Protein AF-A0A444ZCZ7-F1 (afdb_monomer)

Structure (mmCIF, N/CA/C/O backbone):
data_AF-A0A444ZCZ7-F1
#
_entry.id   AF-A0A444ZCZ7-F1
#
loop_
_atom_site.group_PDB
_atom_site.id
_atom_site.type_symbol
_atom_site.label_atom_id
_atom_site.label_alt_id
_atom_site.label_comp_id
_atom_site.label_asym_id
_atom_site.label_entity_id
_atom_site.label_seq_id
_atom_site.pdbx_PDB_ins_code
_atom_site.Cartn_x
_atom_site.Cartn_y
_atom_site.Cartn_z
_atom_site.occupancy
_atom_site.B_iso_or_equiv
_atom_site.auth_seq_id
_atom_site.auth_comp_id
_atom_site.auth_asym_id
_atom_site.auth_atom_id
_atom_site.pdbx_PDB_model_num
ATOM 1 N N . MET A 1 1 ? 20.542 -3.709 -31.399 1.00 54.84 1 MET A N 1
ATOM 2 C CA . MET A 1 1 ? 19.562 -4.597 -30.730 1.00 54.84 1 MET A CA 1
ATOM 3 C C . MET A 1 1 ? 18.103 -4.169 -31.001 1.00 54.84 1 MET A C 1
ATOM 5 O O . MET A 1 1 ? 17.276 -4.233 -30.108 1.00 54.84 1 MET A O 1
ATOM 9 N N . MET A 1 2 ? 17.761 -3.739 -32.231 1.00 45.50 2 MET A N 1
ATOM 10 C CA . MET A 1 2 ? 16.364 -3.578 -32.701 1.00 45.50 2 MET A CA 1
ATOM 11 C C . MET A 1 2 ? 15.995 -4.599 -33.797 1.00 45.50 2 MET A C 1
ATOM 13 O O . MET A 1 2 ? 14.842 -4.685 -34.214 1.00 45.50 2 MET A O 1
ATOM 17 N N . HIS A 1 3 ? 16.963 -5.385 -34.281 1.00 48.59 3 HIS A N 1
ATOM 18 C CA . HIS A 1 3 ? 16.742 -6.350 -35.361 1.00 48.59 3 HIS A CA 1
ATOM 19 C C . HIS A 1 3 ? 16.141 -7.681 -34.876 1.00 48.59 3 HIS A C 1
ATOM 21 O O . HIS A 1 3 ? 15.489 -8.344 -35.672 1.00 48.59 3 HIS A O 1
ATOM 27 N N . ASP A 1 4 ? 16.240 -8.009 -33.582 1.00 52.56 4 ASP A N 1
ATOM 28 C CA . ASP A 1 4 ? 15.697 -9.258 -33.009 1.00 52.56 4 ASP A CA 1
ATOM 29 C C . ASP A 1 4 ? 14.175 -9.251 -32.781 1.00 52.56 4 ASP A C 1
ATOM 31 O O . ASP A 1 4 ? 13.601 -10.236 -32.327 1.00 52.56 4 ASP A O 1
ATOM 35 N N . VAL A 1 5 ? 13.481 -8.162 -33.122 1.00 54.59 5 VAL A N 1
ATOM 36 C CA . VAL A 1 5 ? 12.012 -8.053 -33.017 1.00 54.59 5 VAL A CA 1
ATOM 37 C C . VAL A 1 5 ? 11.376 -8.131 -34.413 1.00 54.59 5 VAL A C 1
ATOM 39 O O . VAL A 1 5 ? 10.524 -7.318 -34.769 1.00 54.59 5 VAL A O 1
ATOM 42 N N . ARG A 1 6 ? 11.837 -9.061 -35.262 1.00 55.31 6 ARG A N 1
ATOM 43 C CA . ARG A 1 6 ? 11.385 -9.185 -36.664 1.00 55.31 6 ARG A CA 1
ATOM 44 C C . ARG A 1 6 ? 10.966 -10.602 -37.051 1.00 55.31 6 ARG A C 1
ATOM 46 O O . ARG A 1 6 ? 11.397 -11.123 -38.070 1.00 55.31 6 ARG A O 1
ATOM 53 N N . LEU A 1 7 ? 10.055 -11.198 -36.286 1.00 50.28 7 LEU A N 1
ATOM 54 C CA . LEU A 1 7 ? 9.165 -12.222 -36.835 1.00 50.28 7 LEU A CA 1
ATOM 55 C C . LEU A 1 7 ? 7.721 -11.728 -36.700 1.00 50.28 7 LEU A C 1
ATOM 57 O O . LEU A 1 7 ? 7.116 -11.840 -35.639 1.00 50.28 7 LEU A O 1
ATOM 61 N N . GLY A 1 8 ? 7.193 -11.128 -37.772 1.00 47.69 8 GLY A N 1
ATOM 62 C CA . GLY A 1 8 ? 5.756 -10.861 -37.914 1.00 47.69 8 GLY A CA 1
ATOM 63 C C . GLY A 1 8 ? 5.322 -9.394 -37.921 1.00 47.69 8 GLY A C 1
ATOM 64 O O . GLY A 1 8 ? 4.278 -9.078 -37.355 1.00 47.69 8 GLY A O 1
ATOM 65 N N . LYS A 1 9 ? 6.091 -8.470 -38.519 1.00 53.97 9 LYS A N 1
ATOM 66 C CA . LYS A 1 9 ? 5.743 -7.039 -38.464 1.00 53.97 9 LYS A CA 1
ATOM 67 C C . LYS A 1 9 ? 5.962 -6.254 -39.755 1.00 53.97 9 LYS A C 1
ATOM 69 O O . LYS A 1 9 ? 6.323 -5.083 -39.703 1.00 53.97 9 LYS A O 1
ATOM 74 N N . ASP A 1 10 ? 5.638 -6.844 -40.896 1.00 54.81 10 ASP A N 1
ATOM 75 C CA . ASP A 1 10 ? 5.754 -6.164 -42.196 1.00 54.81 10 ASP A CA 1
ATOM 76 C C . ASP A 1 10 ? 4.690 -5.064 -42.402 1.00 54.81 10 ASP A C 1
ATOM 78 O O . ASP A 1 10 ? 4.707 -4.333 -43.389 1.00 54.81 10 ASP A O 1
ATOM 82 N N . HIS A 1 11 ? 3.774 -4.885 -41.442 1.00 55.44 11 HIS A N 1
ATOM 83 C CA . HIS A 1 11 ? 2.753 -3.836 -41.479 1.00 55.44 11 HIS A CA 1
ATOM 84 C C . HIS A 1 11 ? 3.078 -2.588 -40.645 1.00 55.44 11 HIS A C 1
ATOM 86 O O . HIS A 1 11 ? 2.547 -1.526 -40.956 1.00 55.44 11 HIS A O 1
ATOM 92 N N . LEU A 1 12 ? 3.959 -2.650 -39.631 1.00 54.81 12 LEU A N 1
ATOM 93 C CA . LEU A 1 12 ? 4.304 -1.440 -38.853 1.00 54.81 12 LEU A CA 1
ATOM 94 C C . LEU A 1 12 ? 5.425 -0.600 -39.474 1.00 54.81 12 LEU A C 1
ATOM 96 O O . LEU A 1 12 ? 5.543 0.580 -39.157 1.00 54.81 12 LEU A O 1
ATOM 100 N N . THR A 1 13 ? 6.259 -1.181 -40.333 1.00 52.91 13 THR A N 1
ATOM 101 C CA . THR A 1 13 ? 7.410 -0.497 -40.943 1.00 52.91 13 THR A CA 1
ATOM 102 C C . THR A 1 13 ? 7.048 0.363 -42.154 1.00 52.91 13 THR A C 1
ATOM 104 O O . THR A 1 13 ? 7.875 1.161 -42.577 1.00 52.91 13 THR A O 1
ATOM 107 N N . ASN A 1 14 ? 5.818 0.275 -42.677 1.00 58.44 14 ASN A N 1
ATOM 108 C CA . ASN A 1 14 ? 5.391 1.049 -43.852 1.00 58.44 14 ASN A CA 1
ATOM 109 C C . ASN A 1 14 ? 4.978 2.501 -43.551 1.00 58.44 14 ASN A C 1
ATOM 111 O O . ASN A 1 14 ? 4.850 3.293 -44.481 1.00 58.44 14 ASN A O 1
ATOM 115 N N . TRP A 1 15 ? 4.760 2.881 -42.287 1.00 69.12 15 TRP A N 1
ATOM 116 C CA . TRP A 1 15 ? 4.320 4.247 -41.941 1.00 69.12 15 TRP A CA 1
ATOM 117 C C . TRP A 1 15 ? 5.479 5.215 -41.677 1.00 69.12 15 TRP A C 1
ATOM 119 O O . TRP A 1 15 ? 5.288 6.429 -41.701 1.00 69.12 15 TRP A O 1
ATOM 129 N N . ILE A 1 16 ? 6.688 4.695 -41.456 1.00 73.06 16 ILE A N 1
ATOM 130 C CA . ILE A 1 16 ? 7.888 5.497 -41.205 1.00 73.06 16 ILE A CA 1
ATOM 131 C C . ILE A 1 16 ? 8.842 5.292 -42.374 1.00 73.06 16 ILE A C 1
ATOM 133 O O . ILE A 1 16 ? 9.233 4.169 -42.683 1.00 73.06 16 ILE A O 1
ATOM 137 N N . ARG A 1 17 ? 9.243 6.387 -43.029 1.00 82.88 17 ARG A N 1
ATOM 138 C CA . ARG A 1 17 ? 10.195 6.316 -44.143 1.00 82.88 17 ARG A CA 1
ATOM 139 C C . ARG A 1 17 ? 11.505 5.662 -43.668 1.00 82.88 17 ARG A C 1
ATOM 141 O O . ARG A 1 17 ? 12.031 6.091 -42.639 1.00 82.88 17 ARG A O 1
ATOM 148 N N . PRO A 1 18 ? 12.092 4.714 -44.424 1.00 81.19 18 PRO A N 1
ATOM 149 C CA . PRO A 1 18 ? 13.294 3.985 -44.002 1.00 81.19 18 PRO A CA 1
ATOM 150 C C . PRO A 1 18 ? 14.476 4.875 -43.588 1.00 81.19 18 PRO A C 1
ATOM 152 O O . PRO A 1 18 ? 15.220 4.533 -42.673 1.00 81.19 18 PRO A O 1
ATOM 155 N N . ASN A 1 19 ? 14.630 6.046 -44.216 1.00 83.12 19 ASN A N 1
ATOM 156 C CA . ASN A 1 19 ? 15.685 6.993 -43.854 1.00 83.12 19 ASN A CA 1
ATOM 157 C C . ASN A 1 19 ? 15.489 7.597 -42.451 1.00 83.12 19 ASN A C 1
ATOM 159 O O . ASN A 1 19 ? 16.446 7.693 -41.692 1.00 83.12 19 ASN A O 1
ATOM 163 N N . ILE A 1 20 ? 14.243 7.930 -42.095 1.00 83.56 20 ILE A N 1
ATOM 164 C CA . ILE A 1 20 ? 13.876 8.469 -40.775 1.00 83.56 20 ILE A CA 1
ATOM 165 C C . ILE A 1 20 ? 14.081 7.395 -39.706 1.00 83.56 20 ILE A C 1
ATOM 167 O O . ILE A 1 20 ? 14.611 7.672 -38.635 1.00 83.56 20 ILE A O 1
ATOM 171 N N . LEU A 1 21 ? 13.712 6.147 -40.011 1.00 84.50 21 LEU A N 1
ATOM 172 C CA . LEU A 1 21 ? 13.939 5.026 -39.103 1.00 84.50 21 LEU A CA 1
ATOM 173 C C . LEU A 1 21 ? 15.431 4.852 -38.788 1.00 84.50 21 LEU A C 1
ATOM 175 O O . LEU A 1 21 ? 15.792 4.702 -37.626 1.00 84.50 21 LEU A O 1
ATOM 179 N N . ARG A 1 22 ? 16.298 4.919 -39.804 1.00 85.12 22 ARG A N 1
ATOM 180 C CA . ARG A 1 22 ? 17.752 4.794 -39.633 1.00 85.12 22 ARG A CA 1
ATOM 181 C C . ARG A 1 22 ? 18.340 5.919 -38.777 1.00 85.12 22 ARG A C 1
ATOM 183 O O . ARG A 1 22 ? 19.221 5.668 -37.958 1.00 85.12 22 ARG A O 1
ATOM 190 N N . GLU A 1 23 ? 17.859 7.142 -38.962 1.00 87.88 23 GLU A N 1
ATOM 191 C CA . GLU A 1 23 ? 18.292 8.306 -38.186 1.00 87.88 23 GLU A CA 1
ATOM 192 C C . GLU A 1 23 ? 17.866 8.192 -36.717 1.00 87.88 23 GLU A C 1
ATOM 194 O O . GLU A 1 23 ? 18.691 8.350 -35.818 1.00 87.88 23 GLU A O 1
ATOM 199 N N . LEU A 1 24 ? 16.614 7.791 -36.470 1.00 84.56 24 LEU A N 1
ATOM 200 C CA . LEU A 1 24 ? 16.111 7.492 -35.129 1.00 84.56 24 LEU A CA 1
ATOM 201 C C . LEU A 1 24 ? 16.893 6.350 -34.469 1.00 84.56 24 LEU A C 1
ATOM 203 O O . LEU A 1 24 ? 17.272 6.455 -33.306 1.00 84.56 24 LEU A O 1
ATOM 207 N N . GLU A 1 25 ? 17.180 5.272 -35.202 1.00 82.50 25 GLU A N 1
ATOM 208 C CA . GLU A 1 25 ? 17.984 4.155 -34.699 1.00 82.50 25 GLU A CA 1
ATOM 209 C C . GLU A 1 25 ? 19.404 4.590 -34.308 1.00 82.50 25 GLU A C 1
ATOM 211 O O . GLU A 1 25 ? 19.935 4.074 -33.324 1.00 82.50 25 GLU A O 1
ATOM 216 N N . SER A 1 26 ? 20.024 5.527 -35.038 1.00 86.31 26 SER A N 1
ATOM 217 C CA . SER A 1 26 ? 21.321 6.093 -34.636 1.00 86.31 26 SER A CA 1
ATOM 218 C C . SER A 1 26 ? 21.199 6.985 -33.417 1.00 86.31 26 SER A C 1
ATOM 220 O O . SER A 1 26 ? 21.933 6.798 -32.454 1.00 86.31 26 SER A O 1
ATOM 222 N N . TYR A 1 27 ? 20.214 7.881 -33.406 1.00 85.62 27 TYR A N 1
ATOM 223 C CA . TYR A 1 27 ? 19.959 8.756 -32.271 1.00 85.62 27 TYR A CA 1
ATOM 224 C C . TYR A 1 27 ? 19.750 7.960 -30.976 1.00 85.62 27 TYR A C 1
ATOM 226 O O . TYR A 1 27 ? 20.403 8.231 -29.976 1.00 85.62 27 TYR A O 1
ATOM 234 N N . PHE A 1 28 ? 18.913 6.920 -30.988 1.00 80.00 28 PHE A N 1
ATOM 235 C CA . PHE A 1 28 ? 18.668 6.091 -29.803 1.00 80.00 28 PHE A CA 1
ATOM 236 C C . PHE A 1 28 ? 19.860 5.216 -29.396 1.00 80.00 28 PHE A C 1
ATOM 238 O O . PHE A 1 28 ? 19.970 4.840 -28.228 1.00 80.00 28 PHE A O 1
ATOM 245 N N . ARG A 1 29 ? 20.742 4.869 -30.340 1.00 79.88 29 ARG A N 1
ATOM 246 C CA . ARG A 1 29 ? 21.946 4.072 -30.074 1.00 79.88 29 ARG A CA 1
ATOM 247 C C . ARG A 1 29 ? 23.085 4.911 -29.507 1.00 79.88 29 ARG A C 1
ATOM 249 O O . ARG A 1 29 ? 23.821 4.401 -28.669 1.00 79.88 29 ARG A O 1
ATOM 256 N N . ASP A 1 30 ? 23.220 6.158 -29.938 1.00 83.62 30 ASP A N 1
ATOM 257 C CA . ASP A 1 30 ? 24.384 6.989 -29.622 1.00 83.62 30 ASP A CA 1
ATOM 258 C C . ASP A 1 30 ? 24.073 8.039 -28.539 1.00 83.62 30 ASP A C 1
ATOM 260 O O . ASP A 1 30 ? 24.981 8.536 -27.881 1.00 83.62 30 ASP A O 1
ATOM 264 N N . ASN A 1 31 ? 22.794 8.330 -28.276 1.00 84.88 31 ASN A N 1
ATOM 265 C CA . ASN A 1 31 ? 22.387 9.249 -27.216 1.00 84.88 31 ASN A CA 1
ATOM 266 C C . ASN A 1 31 ? 22.414 8.578 -25.833 1.00 84.88 31 ASN A C 1
ATOM 268 O O . ASN A 1 31 ? 21.506 7.829 -25.454 1.00 84.88 31 ASN A O 1
ATOM 272 N N . ASP A 1 32 ? 23.427 8.909 -25.038 1.00 83.50 32 ASP A N 1
ATOM 273 C CA . ASP A 1 32 ? 23.596 8.382 -23.682 1.00 83.50 32 ASP A CA 1
ATOM 274 C C . ASP A 1 32 ? 22.474 8.799 -22.719 1.00 83.50 32 ASP A C 1
ATOM 276 O O . ASP A 1 32 ? 22.087 8.009 -21.854 1.00 83.50 32 ASP A O 1
ATOM 280 N N . GLY A 1 33 ? 21.861 9.973 -22.912 1.00 85.06 33 GLY A N 1
ATOM 281 C CA . GLY A 1 33 ? 20.685 10.387 -22.140 1.00 85.06 33 GLY A CA 1
ATOM 282 C C . GLY A 1 33 ? 19.495 9.453 -22.370 1.00 85.06 33 GLY A C 1
ATOM 283 O O . GLY A 1 33 ? 18.789 9.085 -21.431 1.00 85.06 33 GLY A O 1
ATOM 284 N N . PHE A 1 34 ? 19.316 8.983 -23.607 1.00 79.06 34 PHE A N 1
ATOM 285 C CA . PHE A 1 34 ? 18.277 8.011 -23.930 1.00 79.06 34 PHE A CA 1
ATOM 286 C C . PHE A 1 34 ? 18.593 6.616 -23.377 1.00 79.06 34 PHE A C 1
ATOM 288 O O . PHE A 1 34 ? 17.696 5.962 -22.844 1.00 79.06 34 PHE A O 1
ATOM 295 N N . LYS A 1 35 ? 19.856 6.168 -23.430 1.00 82.75 35 LYS A N 1
ATOM 296 C CA . LYS A 1 35 ? 20.277 4.902 -22.798 1.00 82.75 35 LYS A CA 1
ATOM 297 C C . LYS A 1 35 ? 20.014 4.916 -21.299 1.00 82.75 35 LYS A C 1
ATOM 299 O O . LYS A 1 35 ? 19.475 3.946 -20.770 1.00 82.75 35 LYS A O 1
ATOM 304 N N . HIS A 1 36 ? 20.355 6.017 -20.632 1.00 83.25 36 HIS A N 1
ATOM 305 C CA . HIS A 1 36 ? 20.103 6.183 -19.208 1.00 83.25 36 HIS A CA 1
ATOM 306 C C . HIS A 1 36 ? 18.602 6.112 -18.913 1.00 83.25 36 HIS A C 1
ATOM 308 O O . HIS A 1 36 ? 18.184 5.318 -18.078 1.00 83.25 36 HIS A O 1
ATOM 314 N N . LEU A 1 37 ? 17.770 6.852 -19.655 1.00 81.69 37 LEU A N 1
ATOM 315 C CA . LEU A 1 37 ? 16.312 6.793 -19.512 1.00 81.69 37 LEU A CA 1
ATOM 316 C C . LEU A 1 37 ? 15.745 5.392 -19.775 1.00 81.69 37 LEU A C 1
ATOM 318 O O . LEU A 1 37 ? 14.857 4.952 -19.048 1.00 81.69 37 LEU A O 1
ATOM 322 N N . LEU A 1 38 ? 16.248 4.669 -20.779 1.00 79.94 38 LEU A N 1
ATOM 323 C CA . LEU A 1 38 ? 15.832 3.296 -21.060 1.00 79.94 38 LEU A CA 1
ATOM 324 C C . LEU A 1 38 ? 16.197 2.362 -19.904 1.00 79.94 38 LEU A C 1
ATOM 326 O O . LEU A 1 38 ? 15.346 1.596 -19.466 1.00 79.94 38 LEU A O 1
ATOM 330 N N . LEU A 1 39 ? 17.424 2.444 -19.385 1.00 78.75 39 LEU A N 1
ATOM 331 C CA . LEU A 1 39 ? 17.875 1.655 -18.237 1.00 78.75 39 LEU A CA 1
ATOM 332 C C . LEU A 1 39 ? 17.062 1.981 -16.983 1.00 78.75 39 LEU A C 1
ATOM 334 O O . LEU A 1 39 ? 16.598 1.064 -16.312 1.00 78.75 39 LEU A O 1
ATOM 338 N N . THR A 1 40 ? 16.810 3.262 -16.711 1.00 79.81 40 THR A N 1
ATOM 339 C CA . THR A 1 40 ? 15.933 3.708 -15.625 1.00 79.81 40 THR A CA 1
ATOM 340 C C . THR A 1 40 ? 14.515 3.182 -15.813 1.00 79.81 40 THR A C 1
ATOM 342 O O . THR A 1 40 ? 13.932 2.675 -14.867 1.00 79.81 40 THR A O 1
ATOM 345 N N . ASN A 1 41 ? 13.954 3.219 -17.021 1.00 76.56 41 ASN A N 1
ATOM 346 C CA . ASN A 1 41 ? 12.613 2.703 -17.292 1.00 76.56 41 ASN A CA 1
ATOM 347 C C . ASN A 1 41 ? 12.539 1.173 -17.229 1.00 76.56 41 ASN A C 1
ATOM 349 O O . ASN A 1 41 ? 11.534 0.636 -16.775 1.00 76.56 41 ASN A O 1
ATOM 353 N N . VAL A 1 42 ? 13.585 0.457 -17.646 1.00 80.50 42 VAL A N 1
ATOM 354 C CA . VAL A 1 42 ? 13.697 -1.002 -17.508 1.00 80.50 42 VAL A CA 1
ATOM 355 C C . VAL A 1 42 ? 13.816 -1.382 -16.037 1.00 80.50 42 VAL A C 1
ATOM 357 O O . VAL A 1 42 ? 13.091 -2.269 -15.592 1.00 80.50 42 VAL A O 1
ATOM 360 N N . ALA A 1 43 ? 14.652 -0.679 -15.272 1.00 72.56 43 ALA A N 1
ATOM 361 C CA . ALA A 1 43 ? 14.770 -0.845 -13.831 1.00 72.56 43 ALA A CA 1
ATOM 362 C C . ALA A 1 43 ? 13.449 -0.507 -13.130 1.00 72.56 43 ALA A C 1
ATOM 364 O O . ALA A 1 43 ? 12.959 -1.319 -12.362 1.00 72.56 43 ALA A O 1
ATOM 365 N N . ASN A 1 44 ? 12.799 0.608 -13.467 1.00 73.06 44 ASN A N 1
ATOM 366 C CA . ASN A 1 44 ? 11.491 0.999 -12.938 1.00 73.06 44 ASN A CA 1
ATOM 367 C C . ASN A 1 44 ? 10.395 0.014 -13.326 1.00 73.06 44 ASN A C 1
ATOM 369 O O . ASN A 1 44 ? 9.506 -0.244 -12.531 1.00 73.06 44 ASN A O 1
ATOM 373 N N . ARG A 1 45 ? 10.447 -0.581 -14.518 1.00 68.19 45 ARG A N 1
ATOM 374 C CA . ARG A 1 45 ? 9.508 -1.624 -14.941 1.00 68.19 45 ARG A CA 1
ATOM 375 C C . ARG A 1 45 ? 9.787 -2.951 -14.241 1.00 68.19 45 ARG A C 1
ATOM 377 O O . ARG A 1 45 ? 8.840 -3.668 -13.942 1.00 68.19 45 ARG A O 1
ATOM 384 N N . ALA A 1 46 ? 11.047 -3.283 -13.969 1.00 63.16 46 ALA A N 1
ATOM 385 C CA . ALA A 1 46 ? 11.422 -4.425 -13.1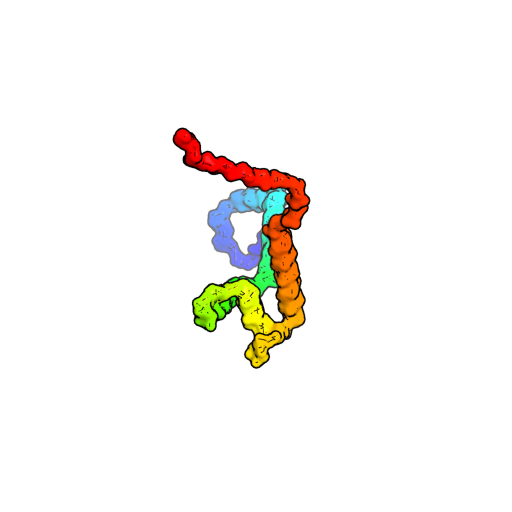43 1.00 63.16 46 ALA A CA 1
ATOM 386 C C . ALA A 1 46 ? 10.995 -4.210 -11.682 1.00 63.16 46 ALA A C 1
ATOM 388 O O . ALA A 1 46 ? 10.422 -5.121 -11.094 1.00 63.16 46 ALA A O 1
ATOM 389 N N . LEU A 1 47 ? 11.163 -2.992 -11.153 1.00 57.34 47 LEU A N 1
ATOM 390 C CA . LEU A 1 47 ? 10.644 -2.536 -9.863 1.00 57.34 47 LEU A CA 1
ATOM 391 C C . LEU A 1 47 ? 9.116 -2.550 -9.837 1.00 57.34 47 LEU A C 1
ATOM 393 O O . LEU A 1 47 ? 8.542 -2.946 -8.839 1.00 57.34 47 LEU A O 1
ATOM 397 N N . LEU A 1 48 ? 8.445 -2.186 -10.931 1.00 48.28 48 LEU A N 1
ATOM 398 C CA . LEU A 1 48 ? 6.987 -2.225 -11.039 1.00 48.28 48 LEU A CA 1
ATOM 399 C C . LEU A 1 48 ? 6.468 -3.664 -11.175 1.00 48.28 48 LEU A C 1
ATOM 401 O O . LEU A 1 48 ? 5.388 -3.989 -10.697 1.00 48.28 48 LEU A O 1
ATOM 405 N N . ARG A 1 49 ? 7.236 -4.549 -11.819 1.00 50.28 49 ARG A N 1
ATOM 406 C CA . ARG A 1 49 ? 6.918 -5.977 -11.945 1.00 50.28 49 ARG A CA 1
ATOM 407 C C . ARG A 1 49 ? 7.194 -6.738 -10.644 1.00 50.28 49 ARG A C 1
ATOM 409 O O . ARG A 1 49 ? 6.478 -7.695 -10.371 1.00 50.28 49 ARG A O 1
ATOM 416 N N . SER A 1 50 ? 8.175 -6.314 -9.842 1.00 51.47 50 SER A N 1
ATOM 417 C CA . SER A 1 50 ? 8.382 -6.804 -8.472 1.00 51.47 50 SER A CA 1
ATOM 418 C C . SER A 1 50 ? 7.449 -6.123 -7.464 1.00 51.47 50 SER A C 1
ATOM 420 O O . SER A 1 50 ? 7.043 -6.747 -6.488 1.00 51.47 50 SER A O 1
ATOM 422 N N . SER A 1 51 ? 7.005 -4.894 -7.737 1.00 48.88 51 SER A N 1
ATOM 423 C CA . SER A 1 51 ? 5.869 -4.245 -7.088 1.00 48.88 51 SER A CA 1
ATOM 424 C C . SER A 1 51 ? 4.583 -4.594 -7.838 1.00 48.88 51 SER A C 1
ATOM 426 O O . SER A 1 51 ? 3.852 -3.727 -8.321 1.00 48.88 51 SER A O 1
ATOM 428 N N . SER A 1 52 ? 4.267 -5.885 -7.930 1.00 46.28 52 SER A N 1
ATOM 429 C CA . SER A 1 52 ? 2.970 -6.391 -8.392 1.00 46.28 52 SER A CA 1
ATOM 430 C C . SER A 1 52 ? 1.841 -6.037 -7.405 1.00 46.28 52 SER A C 1
ATOM 432 O O . SER A 1 52 ? 1.065 -6.887 -6.977 1.00 46.28 52 SER A O 1
ATOM 434 N N . TYR A 1 53 ? 1.761 -4.772 -6.998 1.00 46.28 53 TYR A N 1
ATOM 435 C CA . TYR A 1 53 ? 0.799 -4.237 -6.052 1.00 46.28 53 TYR A CA 1
ATOM 436 C C . TYR A 1 53 ? 0.060 -3.030 -6.638 1.00 46.28 53 TYR A C 1
ATOM 438 O O . TYR A 1 53 ? -0.372 -2.136 -5.919 1.00 46.28 53 TYR A O 1
ATOM 446 N N . THR A 1 54 ? -0.187 -3.025 -7.952 1.00 47.53 54 THR A N 1
ATOM 447 C CA . THR A 1 54 ? -1.20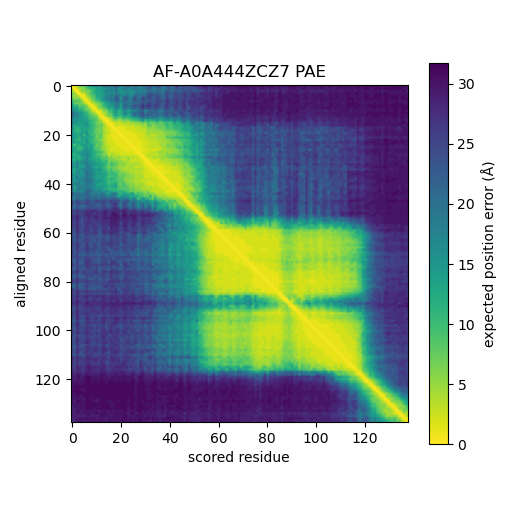6 -2.143 -8.553 1.00 47.53 54 THR A CA 1
ATOM 448 C C . THR A 1 54 ? -2.615 -2.505 -8.058 1.00 47.53 54 THR A C 1
ATOM 450 O O . THR A 1 54 ? -3.497 -1.655 -8.010 1.00 47.53 54 THR A O 1
ATOM 453 N N . GLY A 1 55 ? -2.823 -3.744 -7.590 1.00 49.22 55 GLY A N 1
ATOM 454 C CA . GLY A 1 55 ? -4.038 -4.134 -6.864 1.00 49.22 55 GLY A CA 1
ATOM 455 C C . GLY A 1 55 ? -4.135 -3.522 -5.462 1.00 49.22 55 GLY A C 1
ATOM 456 O O . GLY A 1 55 ? -5.228 -3.415 -4.910 1.00 49.22 55 GLY A O 1
ATOM 457 N N . GLY A 1 56 ? -3.016 -3.079 -4.893 1.00 57.53 56 GLY A N 1
ATOM 458 C CA . GLY A 1 56 ? -2.926 -2.567 -3.538 1.00 57.53 56 GLY A CA 1
ATOM 459 C C . GLY A 1 56 ? -3.650 -1.270 -3.286 1.00 57.53 56 GLY A C 1
ATOM 460 O O . GLY A 1 56 ? -4.386 -1.172 -2.314 1.00 57.53 56 GLY A O 1
ATOM 461 N N . SER A 1 57 ? -3.465 -0.284 -4.161 1.00 61.44 57 SER A N 1
ATOM 462 C CA . SER A 1 57 ? -4.081 1.037 -4.014 1.00 61.44 57 SER A CA 1
ATOM 463 C C . SER A 1 57 ? -5.602 0.962 -4.155 1.00 61.44 57 SER A C 1
ATOM 465 O O . SER A 1 57 ? -6.324 1.480 -3.306 1.00 61.44 57 SER A O 1
ATOM 467 N N . VAL A 1 58 ? -6.107 0.230 -5.155 1.00 67.00 58 VAL A N 1
ATOM 468 C CA . VAL A 1 58 ? -7.551 -0.008 -5.337 1.00 67.00 58 VAL A CA 1
ATOM 469 C C . VAL A 1 58 ? -8.128 -0.780 -4.146 1.00 67.00 58 VAL A C 1
ATOM 471 O O . VAL A 1 58 ? -9.181 -0.417 -3.616 1.00 67.00 58 VAL A O 1
ATOM 474 N N . THR A 1 59 ? -7.417 -1.804 -3.666 1.00 76.06 59 THR A N 1
ATOM 475 C CA . THR A 1 59 ? -7.819 -2.576 -2.479 1.00 76.06 59 THR A CA 1
ATOM 476 C C . THR A 1 59 ? -7.772 -1.724 -1.210 1.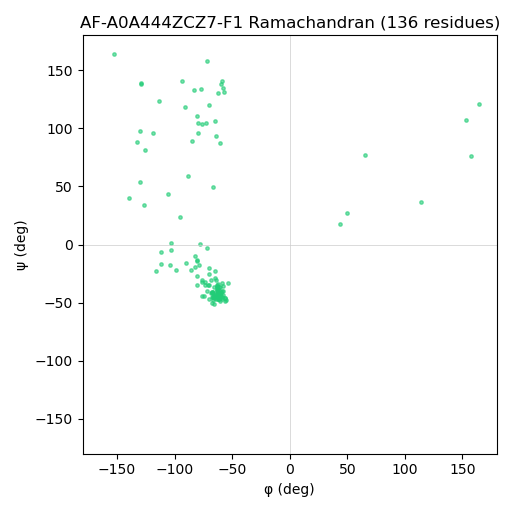00 76.06 59 THR A C 1
ATOM 478 O O . THR A 1 59 ? -8.659 -1.832 -0.364 1.00 76.06 59 THR A O 1
ATOM 481 N N . PHE A 1 60 ? -6.800 -0.820 -1.095 1.00 81.38 60 PHE A N 1
ATOM 482 C CA . PHE A 1 60 ? -6.634 0.085 0.034 1.00 81.38 60 PHE A CA 1
ATOM 483 C C . PHE A 1 60 ? -7.764 1.113 0.099 1.00 81.38 60 PHE A C 1
ATOM 485 O O . PHE A 1 60 ? -8.425 1.211 1.129 1.00 81.38 60 PHE A O 1
ATOM 492 N N . ILE A 1 61 ? -8.072 1.807 -1.003 1.00 86.00 61 ILE A N 1
ATOM 493 C CA . ILE A 1 61 ? -9.185 2.771 -1.061 1.00 86.00 61 ILE A CA 1
ATOM 494 C C . ILE A 1 61 ? -10.523 2.079 -0.776 1.00 86.00 61 ILE A C 1
ATOM 496 O O . ILE A 1 61 ? -11.328 2.567 0.022 1.00 86.00 61 ILE A O 1
ATOM 500 N N . LYS A 1 62 ? -10.755 0.894 -1.355 1.00 87.88 62 LYS A N 1
ATOM 501 C CA . LYS A 1 62 ? -11.958 0.094 -1.079 1.00 87.88 62 LYS A CA 1
ATOM 502 C C . LYS A 1 62 ? -12.051 -0.324 0.392 1.00 87.88 62 LYS A C 1
ATOM 504 O O . LYS A 1 62 ? -13.141 -0.368 0.954 1.00 87.88 62 LYS A O 1
ATOM 509 N N . THR A 1 63 ? -10.927 -0.627 1.030 1.00 87.06 63 THR A N 1
ATOM 510 C CA . THR A 1 63 ? -10.915 -1.026 2.441 1.00 87.06 63 THR A CA 1
ATOM 511 C C . THR A 1 63 ? -11.100 0.170 3.368 1.00 87.06 63 THR A C 1
ATOM 513 O O . THR A 1 63 ? -11.939 0.107 4.264 1.00 87.06 63 THR A O 1
ATOM 516 N N . LYS A 1 64 ? -10.411 1.286 3.097 1.00 90.88 64 LYS A N 1
ATOM 517 C CA . LYS A 1 64 ? -10.558 2.553 3.823 1.00 90.88 64 LYS A CA 1
ATOM 518 C C . LYS A 1 64 ? -12.011 3.027 3.799 1.00 90.88 64 LYS A C 1
ATOM 520 O O . LYS A 1 64 ? -12.576 3.298 4.848 1.00 90.88 64 LYS A O 1
ATOM 525 N N . THR A 1 65 ? -12.655 3.035 2.630 1.00 92.06 65 THR A N 1
ATOM 526 C CA . THR A 1 65 ? -14.067 3.449 2.493 1.00 92.06 65 THR A CA 1
ATOM 527 C C . THR A 1 65 ? -15.036 2.552 3.265 1.00 92.06 65 THR A C 1
ATOM 529 O O . THR A 1 65 ? -15.961 3.058 3.896 1.00 92.06 65 THR A O 1
ATOM 532 N N . ARG A 1 66 ? -14.836 1.227 3.262 1.00 91.12 66 ARG A N 1
ATOM 533 C CA . ARG A 1 66 ? -15.657 0.297 4.062 1.00 91.12 66 ARG A CA 1
ATOM 534 C C . ARG A 1 66 ? -15.461 0.512 5.559 1.00 91.12 66 ARG A C 1
ATOM 536 O O . ARG A 1 66 ? -16.445 0.530 6.291 1.00 91.12 66 ARG A O 1
ATOM 543 N N . LEU A 1 67 ? -14.216 0.696 5.991 1.00 91.75 67 LEU A N 1
ATOM 544 C CA . LEU A 1 67 ? -13.890 0.949 7.390 1.00 91.75 67 LEU A CA 1
ATOM 545 C C . LEU A 1 67 ? -14.473 2.286 7.860 1.00 91.75 67 LEU A C 1
ATOM 547 O O . LEU A 1 67 ? -15.095 2.335 8.916 1.00 91.75 67 LEU A O 1
ATOM 551 N N . SER A 1 68 ? -14.371 3.339 7.048 1.00 93.75 68 SER A N 1
ATOM 552 C CA . SER A 1 68 ? -14.9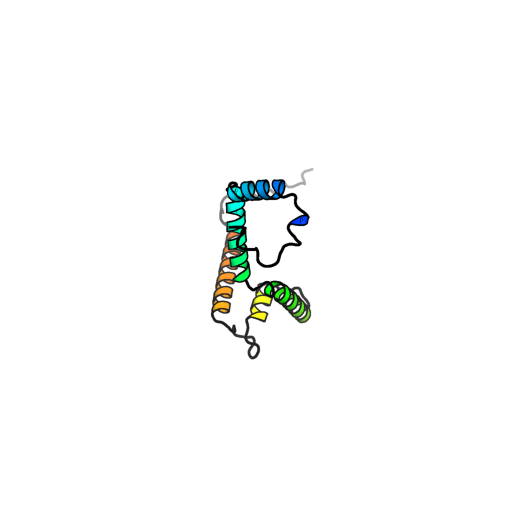66 4.640 7.359 1.00 93.75 68 SER A CA 1
ATOM 553 C C . SER A 1 68 ? -16.478 4.575 7.530 1.00 93.75 68 SER A C 1
ATOM 555 O O . SER A 1 68 ? -17.001 5.134 8.485 1.00 93.75 68 SER A O 1
ATOM 557 N N . LYS A 1 69 ? -17.173 3.824 6.666 1.00 94.25 69 LYS A N 1
ATOM 558 C CA . LYS A 1 69 ? -18.615 3.578 6.817 1.00 94.25 69 LYS A CA 1
ATOM 559 C C . LYS A 1 69 ? -18.959 2.829 8.103 1.00 94.25 69 LYS A C 1
ATOM 561 O O . LYS A 1 69 ? -20.011 3.069 8.661 1.00 94.25 69 LYS A O 1
ATOM 566 N N . SER A 1 70 ? -18.105 1.914 8.565 1.00 90.31 70 SER A N 1
ATOM 567 C CA . SER A 1 70 ? -18.350 1.187 9.822 1.00 90.31 70 SER A CA 1
ATOM 568 C C . SER A 1 70 ? -18.026 1.986 11.085 1.00 90.31 70 SER A C 1
ATOM 570 O O . SER A 1 70 ? -18.441 1.589 12.166 1.00 90.31 70 SER A O 1
ATOM 572 N N . LEU A 1 71 ? -17.244 3.060 10.957 1.00 92.38 71 LEU A N 1
ATOM 573 C CA . LEU A 1 71 ? -16.843 3.927 12.067 1.00 92.38 71 LEU A CA 1
ATOM 574 C C . LEU A 1 71 ? -17.630 5.245 12.102 1.00 92.38 71 LEU A C 1
ATOM 576 O O . LEU A 1 71 ? -17.378 6.052 12.992 1.00 92.38 71 LEU A O 1
ATOM 580 N N . ASP A 1 72 ? -18.484 5.495 11.103 1.00 94.38 72 ASP A N 1
ATOM 581 C CA . ASP A 1 72 ? -19.160 6.775 10.854 1.00 94.38 72 ASP A CA 1
ATOM 582 C C . ASP A 1 72 ? -18.207 7.991 10.846 1.00 94.38 72 ASP A C 1
ATOM 584 O O . ASP A 1 72 ? -18.594 9.126 11.120 1.00 94.38 72 ASP A O 1
ATOM 588 N N . ARG A 1 73 ? -16.928 7.761 10.506 1.00 95.81 73 ARG A N 1
ATOM 589 C CA . ARG A 1 73 ? -15.881 8.788 10.379 1.00 95.81 73 ARG A CA 1
ATOM 590 C C . ARG A 1 73 ? -14.795 8.372 9.399 1.00 95.81 73 ARG A C 1
ATOM 592 O O . ARG A 1 73 ? -14.637 7.192 9.082 1.00 95.81 73 ARG A O 1
ATOM 599 N N . GLU A 1 74 ? -13.985 9.327 8.948 1.00 93.44 74 GLU A N 1
ATOM 600 C CA . GLU A 1 74 ? -12.828 8.997 8.117 1.00 93.44 74 GLU A CA 1
ATOM 601 C C . GLU A 1 74 ? -11.832 8.111 8.887 1.00 93.44 74 GLU A C 1
ATOM 603 O O . GLU A 1 74 ? -11.456 8.391 10.029 1.00 93.44 74 GLU A O 1
ATOM 608 N N . ALA A 1 75 ? -11.419 7.015 8.246 1.00 91.25 75 ALA A N 1
ATOM 609 C CA . ALA A 1 75 ? -10.516 6.038 8.833 1.00 91.25 75 ALA A CA 1
ATOM 610 C C . ALA A 1 75 ? -9.071 6.506 8.657 1.00 91.25 75 ALA A C 1
ATOM 612 O O . ALA A 1 75 ? -8.653 6.882 7.556 1.00 91.25 75 ALA A O 1
ATOM 613 N N . LYS A 1 76 ? -8.285 6.439 9.731 1.00 91.56 76 LYS A N 1
ATOM 614 C CA . LYS A 1 76 ? -6.857 6.769 9.684 1.00 91.56 76 LYS A CA 1
ATOM 615 C C . LYS A 1 76 ? -6.075 5.680 8.945 1.00 91.56 76 LYS A C 1
ATOM 617 O O . LYS A 1 76 ? -6.493 4.520 8.862 1.00 91.56 76 LYS A O 1
ATOM 622 N N . LEU A 1 77 ? -4.894 6.041 8.441 1.00 86.75 77 LEU A N 1
ATOM 623 C CA . LEU A 1 77 ? -3.997 5.104 7.753 1.00 86.75 77 LEU A CA 1
ATOM 624 C C . LEU A 1 77 ? -3.659 3.895 8.647 1.00 86.75 77 LEU A C 1
ATOM 626 O O . LEU A 1 77 ? -3.802 2.751 8.219 1.00 86.75 77 LEU A O 1
ATOM 630 N N . ALA A 1 78 ? -3.320 4.155 9.914 1.00 88.19 78 ALA A N 1
ATOM 631 C CA . ALA A 1 78 ? -3.005 3.137 10.918 1.00 88.19 78 ALA A CA 1
ATOM 632 C C . ALA A 1 78 ? -4.176 2.175 11.198 1.00 88.19 78 ALA A C 1
ATOM 634 O O . ALA A 1 78 ? -3.978 0.969 11.341 1.00 88.19 78 ALA A O 1
ATOM 635 N N . GLU A 1 79 ? -5.404 2.699 11.244 1.00 90.44 79 GLU A N 1
ATOM 636 C CA . GLU A 1 79 ? -6.624 1.909 11.460 1.00 90.44 79 GLU A CA 1
ATOM 637 C C . GLU A 1 79 ? -6.895 0.993 10.262 1.00 90.44 79 GLU A C 1
ATOM 639 O O . GLU A 1 79 ? -7.205 -0.185 10.436 1.00 90.44 79 GLU A O 1
ATOM 644 N N . THR A 1 80 ? -6.706 1.513 9.045 1.00 89.81 80 THR A N 1
ATOM 645 C CA . THR A 1 80 ? -6.871 0.739 7.808 1.00 89.81 80 THR A CA 1
ATOM 646 C C . THR A 1 80 ? -5.831 -0.377 7.715 1.00 89.81 80 THR A C 1
ATOM 648 O O . THR A 1 80 ? -6.188 -1.509 7.398 1.00 89.81 80 THR A O 1
ATOM 651 N N . PHE A 1 81 ? -4.571 -0.091 8.062 1.00 87.94 81 PHE A N 1
ATOM 652 C CA . PHE A 1 81 ? -3.499 -1.088 8.114 1.00 87.94 81 PHE A CA 1
ATOM 653 C C . PHE A 1 81 ? -3.791 -2.195 9.138 1.00 87.94 81 PHE A C 1
ATOM 655 O O . PHE A 1 81 ? -3.694 -3.382 8.826 1.00 87.94 81 PHE A O 1
ATOM 662 N N . LYS A 1 82 ? -4.212 -1.836 10.358 1.00 88.19 82 LYS A N 1
ATOM 663 C CA . LYS A 1 82 ? -4.628 -2.826 11.364 1.00 88.19 82 LYS A CA 1
ATOM 664 C C . LYS A 1 82 ? -5.784 -3.675 10.851 1.00 88.19 82 LYS A C 1
ATOM 666 O O . LYS A 1 82 ? -5.719 -4.898 10.927 1.00 88.19 82 LYS A O 1
ATOM 671 N N . TYR A 1 83 ? -6.807 -3.062 10.271 1.00 86.25 83 TYR A N 1
ATOM 672 C CA . TYR A 1 83 ? -7.958 -3.782 9.740 1.00 86.25 83 TYR A CA 1
ATOM 673 C C . TYR A 1 83 ? -7.584 -4.804 8.651 1.00 86.25 83 TYR A C 1
ATOM 675 O O . TYR A 1 83 ? -8.118 -5.911 8.659 1.00 86.25 83 TYR A O 1
ATOM 683 N N . THR A 1 84 ? -6.655 -4.477 7.743 1.00 85.75 84 THR A N 1
ATOM 684 C CA . THR A 1 84 ? -6.229 -5.395 6.670 1.00 85.75 84 THR A CA 1
ATOM 685 C C . THR A 1 84 ? -5.303 -6.505 7.148 1.00 85.75 84 THR A C 1
ATOM 687 O O . THR A 1 84 ? -5.333 -7.599 6.590 1.00 85.75 84 THR A O 1
ATOM 690 N N . HIS A 1 85 ? -4.474 -6.235 8.156 1.00 85.56 85 HIS A N 1
ATOM 691 C CA . HIS A 1 85 ? -3.415 -7.151 8.579 1.00 85.56 85 HIS A CA 1
ATOM 692 C C . HIS A 1 85 ? -3.732 -7.942 9.850 1.00 85.56 85 HIS A C 1
ATOM 694 O O . HIS A 1 85 ? -2.897 -8.733 10.281 1.00 85.56 85 HIS A O 1
ATOM 700 N N . THR A 1 86 ? -4.909 -7.775 10.451 1.00 86.50 86 THR A N 1
ATOM 701 C CA . THR A 1 86 ? -5.317 -8.529 11.646 1.00 86.50 86 THR A CA 1
ATOM 702 C C . THR A 1 86 ? -6.111 -9.783 11.271 1.00 86.50 86 THR A C 1
ATOM 704 O O . THR A 1 86 ? -6.937 -9.754 10.361 1.00 86.50 86 THR A O 1
ATOM 707 N N . LEU A 1 87 ? -5.881 -10.896 11.978 1.00 71.69 87 LEU A N 1
ATOM 708 C CA . LEU A 1 87 ? -6.568 -12.168 11.730 1.00 71.69 87 LEU A CA 1
ATOM 709 C C . LEU A 1 87 ? -8.092 -12.021 11.821 1.00 71.69 87 LEU A C 1
ATOM 711 O O . LEU A 1 87 ? -8.623 -11.490 12.800 1.00 71.69 87 LEU A O 1
ATOM 715 N N . LYS A 1 88 ? -8.792 -12.552 10.811 1.00 69.12 88 LYS A N 1
ATOM 716 C CA . LYS A 1 88 ? -10.252 -12.455 10.658 1.00 69.12 88 LYS A CA 1
ATOM 717 C C . LYS A 1 88 ? -11.024 -13.055 11.839 1.00 69.12 88 LYS A C 1
ATOM 719 O O . LYS A 1 88 ? -12.085 -12.539 12.175 1.00 69.12 88 LYS A O 1
ATOM 724 N N . GLU A 1 89 ? -10.483 -14.101 12.460 1.00 67.25 89 GLU A N 1
ATOM 725 C CA . GLU A 1 89 ? -11.109 -14.825 13.574 1.00 67.25 89 GLU A CA 1
ATOM 726 C C . GLU A 1 89 ? -11.058 -14.041 14.887 1.00 67.25 89 GLU A C 1
ATOM 728 O O . GLU A 1 89 ? -12.067 -13.925 15.573 1.00 67.25 89 GLU A O 1
ATOM 733 N N . ASN A 1 90 ? -9.909 -13.438 15.208 1.00 70.00 90 ASN A N 1
ATOM 734 C CA . ASN A 1 90 ? -9.682 -12.888 16.545 1.00 70.00 90 ASN A CA 1
ATOM 735 C C . ASN A 1 90 ? -9.602 -11.361 16.591 1.00 70.00 90 ASN A C 1
ATOM 737 O O . ASN A 1 90 ? -9.684 -10.812 17.684 1.00 70.00 90 ASN A O 1
ATOM 741 N N . LYS A 1 91 ? -9.405 -10.666 15.456 1.00 70.44 91 LYS A N 1
ATOM 742 C CA . LYS A 1 91 ? -9.243 -9.195 15.333 1.00 70.44 91 LYS A CA 1
ATOM 743 C C . LYS A 1 91 ? -8.319 -8.527 16.379 1.00 70.44 91 LYS A C 1
ATOM 745 O O . LYS A 1 91 ? -8.353 -7.312 16.544 1.00 70.44 91 LYS A O 1
ATOM 750 N N . LYS A 1 92 ? -7.471 -9.305 17.057 1.00 76.50 92 LYS A N 1
ATOM 751 C CA . LYS A 1 92 ? -6.583 -8.865 18.145 1.00 76.50 92 LYS A CA 1
ATOM 752 C C . LYS A 1 92 ? -5.102 -9.002 17.801 1.00 76.50 92 LYS A C 1
ATOM 754 O O . LYS A 1 92 ? -4.284 -8.316 18.397 1.00 76.50 92 LYS A O 1
ATOM 759 N N . ARG A 1 93 ? -4.750 -9.881 16.855 1.00 84.81 93 ARG A N 1
ATOM 760 C CA . ARG A 1 93 ? -3.361 -10.180 16.483 1.00 84.81 93 ARG A CA 1
ATOM 761 C C . ARG A 1 93 ? -3.157 -10.071 14.979 1.00 84.81 93 ARG A C 1
ATOM 763 O O . ARG A 1 93 ? -4.001 -10.526 14.202 1.00 84.81 93 ARG A O 1
ATOM 770 N N . PHE A 1 94 ? -2.023 -9.496 14.588 1.00 85.19 94 PHE A N 1
ATOM 771 C CA . PHE A 1 94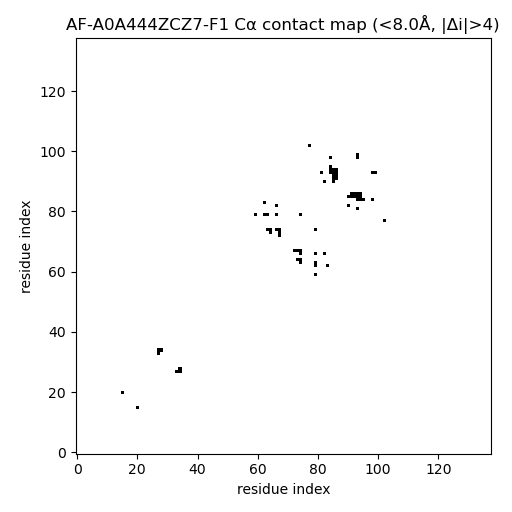 ? -1.589 -9.475 13.199 1.00 85.19 94 PHE A CA 1
ATOM 772 C C . PHE A 1 94 ? -1.447 -10.896 12.642 1.00 85.19 94 PHE A C 1
ATOM 774 O O . PHE A 1 94 ? -0.980 -11.802 13.330 1.00 85.19 94 PHE A O 1
ATOM 781 N N . ALA A 1 95 ? -1.859 -11.077 11.390 1.00 84.62 95 ALA A N 1
ATOM 782 C CA . ALA A 1 95 ? -1.767 -12.343 10.672 1.00 84.62 95 ALA A CA 1
ATOM 783 C C . ALA A 1 95 ? -0.320 -12.729 10.359 1.00 84.62 95 ALA A C 1
ATOM 785 O O . ALA A 1 95 ? 0.008 -13.910 10.318 1.00 84.62 95 ALA A O 1
ATOM 786 N N . TYR A 1 96 ? 0.541 -11.727 10.177 1.00 86.06 96 TYR A N 1
ATOM 787 C CA . TYR A 1 96 ? 1.943 -11.910 9.839 1.00 86.06 96 TYR A CA 1
ATOM 788 C C . TYR A 1 96 ? 2.826 -11.108 10.789 1.00 86.06 96 TYR A C 1
ATOM 790 O O . TYR A 1 96 ? 2.547 -9.943 11.076 1.00 86.06 96 TYR A O 1
ATOM 798 N N . GLU A 1 97 ? 3.929 -11.715 11.218 1.00 86.81 97 GLU A N 1
ATOM 799 C CA . GLU A 1 97 ? 4.934 -11.080 12.077 1.00 86.81 97 GLU A CA 1
ATOM 800 C C . GLU A 1 97 ? 5.513 -9.813 11.438 1.00 86.81 97 GLU A C 1
ATOM 802 O O . GLU A 1 97 ? 5.621 -8.776 12.086 1.00 86.81 97 GLU A O 1
ATOM 807 N N . ARG A 1 98 ? 5.753 -9.847 10.121 1.00 88.25 98 ARG A N 1
ATOM 808 C CA . ARG A 1 98 ? 6.219 -8.682 9.358 1.00 88.25 98 ARG A CA 1
ATOM 809 C C . ARG A 1 98 ? 5.271 -7.484 9.454 1.00 88.25 98 ARG A C 1
ATOM 811 O O . ARG A 1 98 ? 5.735 -6.351 9.479 1.00 88.25 98 ARG A O 1
ATOM 818 N N . SER A 1 99 ? 3.957 -7.715 9.511 1.00 85.69 99 SER A N 1
ATOM 819 C CA . SER A 1 99 ? 2.978 -6.634 9.682 1.00 85.69 99 SER A CA 1
ATOM 820 C C . SER A 1 99 ? 3.044 -6.023 11.079 1.00 85.69 99 SER A C 1
ATOM 822 O O . SER A 1 99 ? 2.869 -4.816 11.204 1.00 85.69 99 SER A O 1
ATOM 824 N N . ALA A 1 100 ? 3.320 -6.832 12.106 1.00 87.81 100 ALA A N 1
ATOM 825 C CA . ALA A 1 100 ? 3.531 -6.334 13.461 1.00 87.81 100 ALA A CA 1
ATOM 826 C C . ALA A 1 100 ? 4.794 -5.466 13.527 1.00 87.81 100 ALA A C 1
ATOM 828 O O . ALA A 1 100 ? 4.705 -4.314 13.932 1.00 87.81 100 ALA A O 1
ATOM 829 N N . ALA A 1 101 ? 5.926 -5.967 13.021 1.00 91.44 101 ALA A N 1
ATOM 830 C CA . ALA A 1 101 ? 7.186 -5.224 12.999 1.00 91.44 101 ALA A CA 1
ATOM 831 C C . ALA A 1 101 ? 7.062 -3.873 12.268 1.00 91.44 101 ALA A C 1
ATOM 833 O O . ALA A 1 101 ? 7.466 -2.844 12.801 1.00 91.44 101 A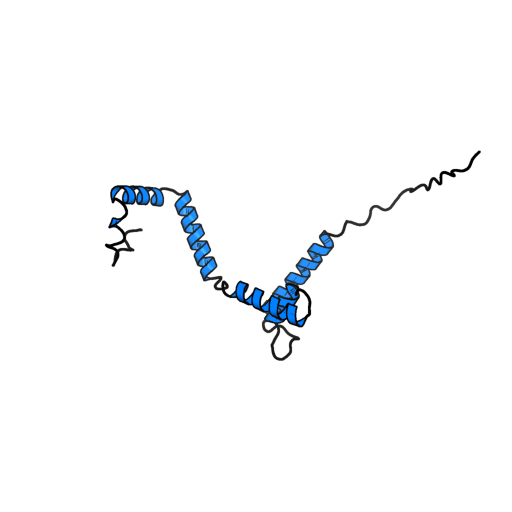LA A O 1
ATOM 834 N N . HIS A 1 102 ? 6.423 -3.852 11.090 1.00 87.81 102 HIS A N 1
ATOM 835 C CA . HIS A 1 102 ? 6.185 -2.605 10.353 1.00 87.81 102 HIS A CA 1
ATOM 836 C C . HIS A 1 102 ? 5.283 -1.619 11.104 1.00 87.81 102 HIS A C 1
ATOM 838 O O . HIS A 1 102 ? 5.453 -0.408 10.982 1.00 8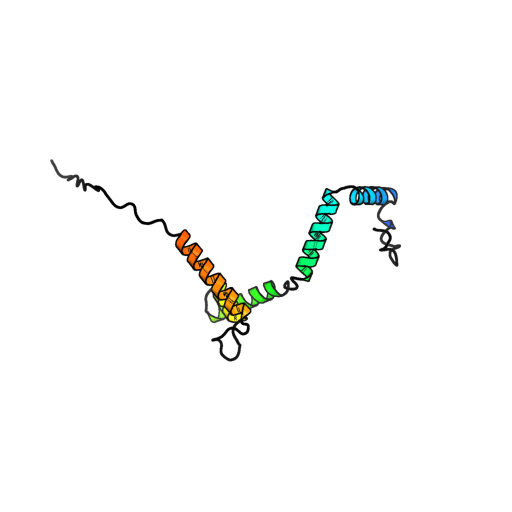7.81 102 HIS A O 1
ATOM 844 N N . TYR A 1 103 ? 4.290 -2.124 11.843 1.00 88.06 103 TYR A N 1
ATOM 845 C CA . TYR A 1 103 ? 3.402 -1.272 12.625 1.00 88.06 103 TYR A CA 1
ATOM 846 C C . TYR A 1 103 ? 4.144 -0.618 13.795 1.00 88.06 103 TYR A C 1
ATOM 848 O O . TYR A 1 103 ? 3.951 0.573 14.027 1.00 88.06 103 TYR A O 1
ATOM 856 N N . GLU A 1 104 ? 5.002 -1.370 14.488 1.00 91.12 104 GLU A N 1
ATOM 857 C CA . GLU A 1 104 ? 5.839 -0.850 15.578 1.00 91.12 104 GLU A CA 1
ATOM 858 C C . GLU A 1 104 ? 6.806 0.232 15.080 1.00 91.12 104 GLU A C 1
ATOM 860 O O . GLU A 1 104 ? 6.858 1.323 15.644 1.00 91.12 104 GLU A O 1
ATOM 865 N N . GLU A 1 105 ? 7.500 -0.012 13.964 1.00 93.75 105 GLU A N 1
ATOM 866 C CA . GLU A 1 105 ? 8.392 0.975 13.337 1.00 93.75 105 GLU A CA 1
ATOM 867 C C . GLU A 1 105 ? 7.642 2.271 12.974 1.00 93.75 105 GLU A C 1
ATOM 869 O O . GLU A 1 105 ? 8.107 3.380 13.245 1.00 93.75 105 GLU A O 1
ATOM 874 N N . TYR A 1 106 ? 6.434 2.143 12.416 1.00 89.19 106 TYR A N 1
ATOM 875 C CA . TYR A 1 106 ? 5.583 3.290 12.111 1.00 89.19 106 TYR A CA 1
ATOM 876 C C . TYR A 1 106 ? 5.161 4.070 13.370 1.00 89.19 106 TYR A C 1
ATOM 878 O O . TYR A 1 106 ? 5.126 5.301 13.332 1.00 89.19 106 TYR A O 1
ATOM 886 N N . GLN A 1 107 ? 4.851 3.394 14.486 1.00 90.94 107 GLN A N 1
ATOM 887 C CA . GLN A 1 107 ? 4.550 4.073 15.755 1.00 90.94 107 GLN A CA 1
ATOM 888 C C . GLN A 1 107 ? 5.771 4.829 16.294 1.00 90.94 107 GLN A C 1
ATOM 890 O O . GLN A 1 107 ? 5.648 6.002 16.636 1.00 90.94 107 GLN A O 1
ATOM 895 N N . GLN A 1 108 ? 6.953 4.210 16.284 1.00 93.38 108 GLN A N 1
ATOM 896 C CA . GLN A 1 108 ? 8.195 4.854 16.726 1.00 93.38 108 GLN A CA 1
ATOM 897 C C . GLN A 1 108 ? 8.530 6.094 15.889 1.00 93.38 108 GLN A C 1
ATOM 899 O O . GLN A 1 108 ? 8.901 7.142 16.424 1.00 93.38 108 GLN A O 1
ATOM 904 N N . SER A 1 109 ? 8.359 6.007 14.567 1.00 91.75 109 SER A N 1
ATOM 905 C CA . SER A 1 109 ? 8.552 7.145 13.667 1.00 91.75 109 SER A CA 1
ATOM 906 C C . SER A 1 109 ? 7.569 8.286 13.965 1.00 91.75 109 SER A C 1
ATOM 908 O O . SER A 1 109 ? 7.980 9.447 14.021 1.00 91.75 109 SER A O 1
ATOM 910 N N . LEU A 1 110 ? 6.293 7.971 14.226 1.00 87.25 110 LEU A N 1
ATOM 911 C CA . LEU A 1 110 ? 5.284 8.958 14.629 1.00 87.25 110 LEU A CA 1
ATOM 912 C C . LEU A 1 110 ? 5.635 9.654 15.948 1.00 87.25 110 LEU A C 1
ATOM 914 O O . LEU A 1 110 ? 5.505 10.875 16.048 1.00 87.25 110 LEU A O 1
ATOM 918 N N . GLU A 1 111 ? 6.070 8.900 16.955 1.00 90.56 111 GLU A N 1
ATOM 919 C CA . GLU A 1 111 ? 6.488 9.450 18.248 1.00 90.56 111 GLU A CA 1
ATOM 920 C C . GLU A 1 111 ? 7.699 10.367 18.095 1.00 90.56 111 GLU A C 1
ATOM 922 O O . GLU A 1 111 ? 7.697 11.486 18.609 1.00 90.56 111 GLU A O 1
ATOM 927 N N . THR A 1 112 ? 8.691 9.937 17.315 1.00 91.69 112 THR A N 1
ATOM 928 C CA . THR A 1 112 ? 9.902 10.722 17.045 1.00 91.69 112 THR A CA 1
ATOM 929 C C . THR A 1 112 ? 9.553 12.034 16.343 1.00 91.69 112 THR A C 1
ATOM 931 O O . THR A 1 112 ? 9.991 13.102 16.770 1.00 91.69 112 THR A O 1
ATOM 934 N N . ALA A 1 113 ? 8.702 11.982 15.313 1.00 88.25 113 ALA A N 1
ATOM 935 C CA . ALA A 1 113 ? 8.242 13.175 14.605 1.00 88.25 113 ALA A CA 1
ATOM 936 C C . ALA A 1 113 ? 7.427 14.111 15.516 1.00 88.25 113 ALA A C 1
ATOM 938 O O . ALA A 1 113 ? 7.557 15.331 15.429 1.00 88.25 113 ALA A O 1
ATOM 939 N N . THR A 1 114 ? 6.625 13.551 16.428 1.00 89.38 114 THR A N 1
ATOM 940 C CA . THR A 1 114 ? 5.855 14.334 17.407 1.00 89.38 114 THR A CA 1
ATOM 941 C C . THR A 1 114 ? 6.787 15.061 18.376 1.00 89.38 114 THR A C 1
ATOM 943 O O . THR A 1 114 ? 6.628 16.264 18.564 1.00 89.38 114 THR A O 1
ATOM 946 N N . GLN A 1 115 ? 7.801 14.381 18.922 1.00 89.31 115 GLN A N 1
ATOM 947 C CA . GLN A 1 115 ? 8.797 14.991 19.814 1.00 89.31 115 GLN A CA 1
ATOM 948 C C . GLN A 1 115 ? 9.596 16.095 19.116 1.00 89.31 115 GLN A C 1
ATOM 950 O O . GLN A 1 115 ? 9.793 17.162 19.687 1.00 89.31 115 GLN A O 1
ATOM 955 N N . GLN A 1 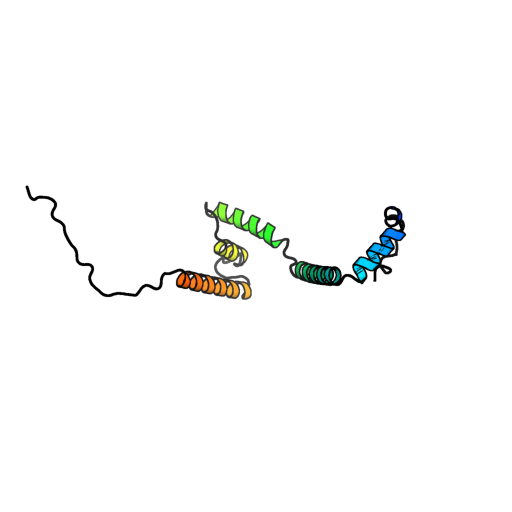116 ? 10.003 15.878 17.862 1.00 86.44 116 GLN A N 1
ATOM 956 C CA . GLN A 1 116 ? 10.701 16.896 17.069 1.00 86.44 116 GLN A CA 1
ATOM 957 C C . GLN A 1 116 ? 9.832 18.120 16.758 1.00 86.44 116 GLN A C 1
ATOM 959 O O . GLN A 1 116 ? 10.357 19.216 16.584 1.00 86.44 116 GLN A O 1
ATOM 964 N N . SER A 1 117 ? 8.512 17.942 16.671 1.00 81.25 117 SER A N 1
ATOM 965 C CA . SER A 1 117 ? 7.572 19.037 16.416 1.00 81.25 117 SER A CA 1
ATOM 966 C C . SER A 1 117 ? 7.227 19.861 17.662 1.00 81.25 117 SER A C 1
ATOM 968 O O . SER A 1 117 ? 6.653 20.944 17.531 1.00 81.25 117 SER A O 1
ATOM 970 N N . GLN A 1 118 ? 7.569 19.385 18.868 1.00 75.25 118 GLN A N 1
ATOM 971 C CA . GLN A 1 118 ? 7.394 20.172 20.085 1.00 75.25 118 GLN A CA 1
ATOM 972 C C . GLN A 1 118 ? 8.510 21.225 20.192 1.00 75.25 118 GLN A C 1
ATOM 974 O O . GLN A 1 118 ? 9.681 20.896 19.997 1.00 75.25 118 GLN A O 1
ATOM 979 N N . PRO A 1 119 ? 8.191 22.494 20.518 1.00 60.00 119 PRO A N 1
ATOM 980 C CA . PRO A 1 119 ? 9.219 23.492 20.778 1.00 60.00 119 PRO A CA 1
ATOM 981 C C . PRO A 1 119 ? 10.080 23.026 21.953 1.00 60.00 119 PRO A C 1
ATOM 983 O O . PRO A 1 119 ? 9.543 22.541 22.951 1.00 60.00 119 PRO A O 1
ATOM 986 N N . LEU A 1 120 ? 11.399 23.209 21.852 1.00 54.38 120 LEU A N 1
ATOM 987 C CA . LEU A 1 120 ? 12.346 23.008 22.948 1.00 54.38 120 LEU A CA 1
ATOM 988 C C . LEU A 1 120 ? 11.986 23.962 24.102 1.00 54.38 120 LEU A C 1
ATOM 990 O O . LEU A 1 120 ? 12.436 25.104 24.164 1.00 54.38 120 LEU A O 1
ATOM 994 N N . GLY A 1 121 ? 11.094 23.515 24.982 1.00 60.00 121 GLY A N 1
ATOM 995 C CA . GLY A 1 121 ? 10.639 24.268 26.137 1.00 60.00 121 GLY A CA 1
ATOM 996 C C . GLY A 1 121 ? 11.736 24.332 27.189 1.00 60.00 121 GLY A C 1
ATOM 997 O O . GLY A 1 121 ? 11.958 23.358 27.903 1.00 60.00 121 GLY A O 1
ATOM 998 N N . GLY A 1 122 ? 12.395 25.487 27.303 1.00 44.03 122 GLY A N 1
ATOM 999 C CA . GLY A 1 122 ? 13.237 25.794 28.456 1.00 44.03 122 GLY A CA 1
ATOM 1000 C C . GLY A 1 122 ? 14.316 26.846 28.220 1.00 44.03 122 GLY A C 1
ATOM 1001 O O . GLY A 1 122 ? 15.495 26.517 28.189 1.00 44.03 122 GLY A O 1
ATOM 1002 N N . ALA A 1 123 ? 13.929 28.120 28.170 1.00 41.12 123 ALA A N 1
ATOM 1003 C CA . ALA A 1 123 ? 14.786 29.207 28.645 1.00 41.12 123 ALA A CA 1
ATOM 1004 C C . ALA A 1 123 ? 13.979 30.011 29.676 1.00 41.12 123 ALA A C 1
ATOM 1006 O O . ALA A 1 123 ? 13.354 31.024 29.378 1.00 41.12 123 ALA A O 1
ATOM 1007 N N . ASN A 1 124 ? 13.942 29.503 30.908 1.00 58.03 124 ASN A N 1
ATOM 1008 C CA . ASN A 1 124 ? 13.368 30.211 32.045 1.00 58.03 124 ASN A CA 1
ATOM 1009 C C . ASN A 1 124 ? 14.495 31.022 32.700 1.00 58.03 124 ASN A C 1
ATOM 1011 O O . ASN A 1 124 ? 15.435 30.406 33.196 1.00 58.03 124 ASN A O 1
ATOM 1015 N N . LYS A 1 125 ? 14.380 32.359 32.732 1.00 48.59 125 LYS A N 1
ATOM 1016 C CA . LYS A 1 125 ? 14.670 33.269 33.870 1.00 48.59 125 LYS A CA 1
ATOM 1017 C C . LYS A 1 125 ? 15.066 34.674 33.389 1.00 48.59 125 LYS A C 1
ATOM 1019 O O . LYS A 1 125 ? 16.201 34.874 32.980 1.00 48.59 125 LYS A O 1
ATOM 1024 N N . ALA A 1 126 ? 14.160 35.643 33.553 1.00 51.34 126 ALA A N 1
ATOM 1025 C CA . ALA A 1 126 ? 14.337 36.838 34.399 1.00 51.34 126 ALA A CA 1
ATOM 1026 C C . ALA A 1 126 ? 13.285 37.914 34.054 1.00 51.34 126 ALA A C 1
ATOM 1028 O O . ALA A 1 126 ? 13.227 38.375 32.923 1.00 51.34 126 ALA A O 1
ATOM 1029 N N . GLY A 1 127 ? 12.484 38.301 35.054 1.00 49.53 127 GLY A N 1
ATOM 1030 C CA . GLY A 1 127 ? 11.832 39.614 35.155 1.00 49.53 127 GLY A CA 1
ATOM 1031 C C . GLY A 1 127 ? 10.780 39.978 34.105 1.00 49.53 127 GLY A C 1
ATOM 1032 O O . GLY A 1 127 ? 11.036 40.818 33.253 1.00 49.53 127 GLY A O 1
ATOM 1033 N N . SER A 1 128 ? 9.563 39.435 34.209 1.00 47.47 128 SER A N 1
ATOM 1034 C CA . SER A 1 128 ? 8.384 40.179 33.738 1.00 47.47 128 SER A CA 1
ATOM 1035 C C . SER A 1 128 ? 7.954 41.102 34.871 1.00 47.47 128 SER A C 1
ATOM 1037 O O . SER A 1 128 ? 7.185 40.705 35.744 1.00 47.47 128 SER A O 1
ATOM 1039 N N . ASP A 1 129 ? 8.522 42.306 34.883 1.00 45.44 129 ASP A N 1
ATOM 1040 C CA . ASP A 1 129 ? 8.036 43.400 35.712 1.00 45.44 129 ASP A CA 1
ATOM 1041 C C . ASP A 1 129 ? 6.632 43.778 35.232 1.00 45.44 129 ASP A C 1
ATOM 1043 O O . ASP A 1 129 ? 6.431 44.368 34.169 1.00 45.44 129 ASP A O 1
ATOM 1047 N N . THR A 1 130 ? 5.633 43.396 36.021 1.00 45.25 130 THR A N 1
ATOM 1048 C CA . THR A 1 130 ? 4.266 43.904 35.930 1.00 45.25 130 THR A CA 1
ATOM 1049 C C . THR A 1 130 ? 4.260 45.398 36.247 1.00 45.25 130 THR A C 1
ATOM 1051 O O . THR A 1 130 ? 4.154 45.798 37.403 1.00 45.25 130 THR A O 1
ATOM 1054 N N . SER A 1 131 ? 4.356 46.229 35.211 1.00 53.38 131 SER A N 1
ATOM 1055 C CA . SER A 1 131 ? 3.943 47.631 35.258 1.00 53.38 131 SER A CA 1
ATOM 1056 C C . SER A 1 131 ? 2.422 47.689 35.096 1.00 53.38 131 SER A C 1
ATOM 1058 O O . SER A 1 131 ? 1.891 47.617 33.988 1.00 53.38 131 SER A O 1
ATOM 1060 N N . ILE A 1 132 ? 1.712 47.749 36.223 1.00 53.22 132 ILE A N 1
ATOM 1061 C CA . ILE A 1 132 ? 0.318 48.194 36.269 1.00 53.22 132 ILE A CA 1
ATOM 1062 C C . ILE A 1 132 ? 0.366 49.717 36.130 1.00 53.22 132 ILE A C 1
ATOM 1064 O O . ILE A 1 132 ? 0.738 50.418 37.068 1.00 53.22 132 ILE A O 1
ATOM 1068 N N . VAL A 1 133 ? 0.038 50.225 34.944 1.00 56.09 133 VAL A N 1
ATOM 1069 C CA . VAL A 1 133 ? -0.275 51.645 34.758 1.00 56.09 133 VAL A CA 1
ATOM 1070 C C . VAL A 1 133 ? -1.722 51.842 35.201 1.00 56.09 133 VAL A C 1
ATOM 1072 O O . VAL A 1 133 ? -2.641 51.325 34.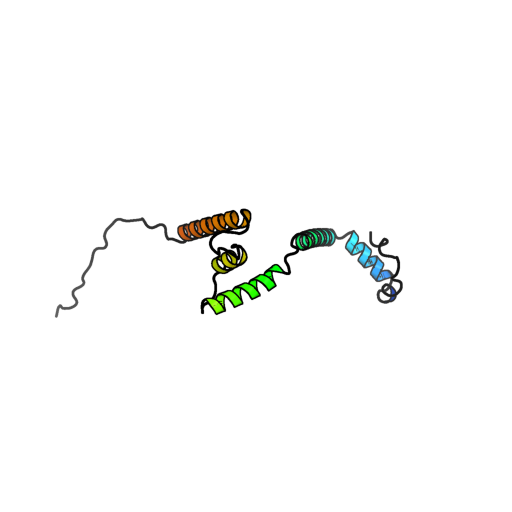571 1.00 56.09 133 VAL A O 1
ATOM 1075 N N . ASP A 1 134 ? -1.888 52.546 36.316 1.00 55.72 134 ASP A N 1
ATOM 1076 C CA . ASP A 1 134 ? -3.161 53.024 36.856 1.00 55.72 134 ASP A CA 1
ATOM 1077 C C . ASP A 1 134 ? -3.723 54.149 35.958 1.00 55.72 134 ASP A C 1
ATOM 1079 O O . ASP A 1 134 ? -3.023 55.147 35.748 1.00 55.72 134 ASP A O 1
ATOM 1083 N N . PRO A 1 135 ? -4.926 54.003 35.370 1.00 61.22 135 PRO A N 1
ATOM 1084 C CA . PRO A 1 135 ? -5.484 54.979 34.445 1.00 61.22 135 PRO A CA 1
ATOM 1085 C C . PRO A 1 135 ? -6.437 55.995 35.098 1.00 61.22 135 PRO A C 1
ATOM 1087 O O . PRO A 1 135 ? -7.244 56.560 34.371 1.00 61.22 135 PRO A O 1
ATOM 1090 N N . ASP A 1 136 ? -6.355 56.274 36.406 1.00 55.34 136 ASP A N 1
ATOM 1091 C CA . ASP A 1 136 ? -7.157 57.340 37.033 1.00 55.34 136 ASP A CA 1
ATOM 1092 C C . ASP A 1 136 ? -6.332 58.263 37.948 1.00 55.34 136 ASP A C 1
ATOM 1094 O O . ASP A 1 136 ? -6.270 58.119 39.169 1.00 55.34 136 ASP A O 1
ATOM 1098 N N . ARG A 1 137 ? -5.753 59.311 37.347 1.00 49.16 137 ARG A N 1
ATOM 1099 C CA . ARG A 1 137 ? -5.408 60.547 38.063 1.00 49.16 137 ARG A CA 1
ATOM 1100 C C . ARG A 1 137 ? -5.939 61.752 37.289 1.00 49.16 137 ARG A C 1
ATOM 1102 O O . ARG A 1 137 ? -5.315 62.201 36.329 1.00 49.16 137 ARG A O 1
ATOM 1109 N N . ILE A 1 138 ? -7.103 62.229 37.727 1.00 51.16 138 ILE A N 1
ATOM 1110 C CA . ILE A 1 138 ? -7.600 63.597 37.507 1.00 51.16 138 ILE A CA 1
ATOM 1111 C C . ILE A 1 138 ? -6.779 64.557 38.375 1.00 51.16 138 ILE A C 1
ATOM 1113 O O . ILE A 1 138 ? -6.441 64.173 39.521 1.00 51.16 138 ILE A O 1
#

Radius of gyration: 31.13 Å; Cα contacts (8 Å, |Δi|>4): 36; chains: 1; bounding box: 44×78×82 Å

Solvent-accessible surface area (backbone atoms only — not comparable to full-atom values): 8692 Å² total; per-residue (Å²): 138,74,72,88,78,69,88,88,56,86,75,71,58,76,82,50,59,71,70,58,52,53,52,52,54,46,49,59,72,71,35,62,70,52,46,49,51,49,50,51,49,50,50,50,47,51,50,45,63,72,48,78,46,77,64,45,60,61,51,45,54,56,46,35,53,54,50,14,66,75,65,79,41,87,59,50,72,70,56,43,51,49,64,74,43,28,32,88,90,70,72,77,48,58,68,41,70,69,59,47,55,55,49,52,54,52,50,54,52,51,53,51,53,51,59,71,70,48,76,89,84,78,86,86,86,82,82,88,77,82,79,81,81,82,91,82,82,132

Mean predicted aligned error: 18.66 Å

pLDDT: mean 73.81, std 16.46, range [41.12, 95.81]

Nearest PDB structures (foldseek):
  8q6o-assembly1_G  TM=2.047E-01  e=5.886E+00  Xenopus laevis

Organism: Arachis hypogaea (NCBI:txid3818)

Secondary structure (DSSP, 8-state):
--TTS-SS-TTTTTSS-HHHHHHHHHHHHH-HHHHHHHHHHHHHHHHHHH---HHHHHHHHHHHHHHHHHHTSPPPHHHHHHHHHB-TTTSSSBSSHHHHHHHHHHHHHHHHHHHHHS-------S------------

InterPro domains:
  IPR004252 Probable transposase, Ptta/En/Spm, plant [PF03004] (28-136)

Foldseek 3Di:
DVVVVPDPPPPPVVVDDPVRVVVVVCCCVPPVVNVVVVVVVVVVVVVVVVVPCPVVVVVLVVQQVVVCVVVVHRDDPLRSLLVVQADPPPSPDGPDPVSVVVSVVVVVVVVVVVVVPDPPPDDDDDDPPPPPDDPDDD

Sequence (138 aa):
MMHDVRLGKDHLTNWIRPNILRELESYFRDNDGFKHLLLTNVANRALLRSSSYTGGSVTFIKTKTRLSKSLDREAKLAETFKYTHTLKENKKRFAYERSAAHYEEYQQSLETATQQSQPLGGANKAGSDTSIVDPDRI